Protein AF-A0A288DL09-F1 (afdb_monomer_lite)

Radius of gyration: 12.78 Å; chains: 1; bounding box: 32×26×30 Å

Foldseek 3Di:
DKEKEFLVNQVVCVVVPHHPVLVVCLCVVCVPPFWDWAQQLDPQWTWTKGDSDPFKIWIWIQNNVVRYIYTLDIDTCVDPCRVDPHSVVCNVCVVVSVVVRVVSVVVVRIDMDDD

Structure (mmCIF, N/CA/C/O backbone):
data_AF-A0A288DL09-F1
#
_entry.id   AF-A0A288DL09-F1
#
loop_
_atom_site.group_PDB
_atom_site.id
_atom_site.type_symbol
_atom_site.label_atom_id
_atom_site.label_alt_id
_atom_site.label_comp_id
_atom_site.label_asym_id
_atom_site.label_entity_id
_atom_site.label_seq_id
_atom_site.pdbx_PDB_ins_code
_atom_site.Cartn_x
_atom_site.Cartn_y
_atom_site.Cartn_z
_atom_site.occupancy
_atom_site.B_iso_or_equiv
_atom_site.auth_seq_id
_atom_site.auth_comp_id
_atom_site.auth_asym_id
_atom_site.auth_atom_id
_atom_site.pdbx_PDB_model_num
ATOM 1 N N . MET A 1 1 ? -16.942 -4.766 2.460 1.00 85.81 1 MET A N 1
ATOM 2 C CA . MET A 1 1 ? -15.522 -4.478 2.792 1.00 85.81 1 MET A CA 1
ATOM 3 C C . MET A 1 1 ? -15.288 -2.985 2.612 1.00 85.81 1 MET A C 1
ATOM 5 O O . MET A 1 1 ? -15.899 -2.409 1.722 1.00 85.81 1 MET A O 1
ATOM 9 N N . ARG A 1 2 ? -14.467 -2.339 3.447 1.00 91.69 2 ARG A N 1
ATOM 10 C CA . ARG A 1 2 ? -14.182 -0.892 3.339 1.00 91.69 2 ARG A CA 1
ATOM 11 C C . ARG A 1 2 ? -12.745 -0.667 2.884 1.00 91.69 2 ARG A C 1
ATOM 13 O O . ARG A 1 2 ? -11.850 -1.299 3.437 1.00 91.69 2 ARG A O 1
ATOM 20 N N . LEU A 1 3 ? -12.534 0.241 1.936 1.00 93.12 3 LEU A N 1
ATOM 21 C CA . LEU A 1 3 ? -11.211 0.758 1.593 1.00 93.12 3 LEU A CA 1
ATOM 22 C C . LEU A 1 3 ? -11.003 2.097 2.286 1.00 93.12 3 LEU A C 1
ATOM 24 O O . LEU A 1 3 ? -11.812 3.014 2.135 1.00 93.12 3 LEU A O 1
ATOM 28 N N . ILE A 1 4 ? -9.909 2.208 3.026 1.00 94.25 4 ILE A N 1
ATOM 29 C CA . ILE A 1 4 ? -9.472 3.458 3.635 1.00 94.25 4 ILE A CA 1
ATOM 30 C C . ILE A 1 4 ? -8.162 3.857 2.972 1.00 94.25 4 ILE A C 1
ATOM 32 O O . ILE A 1 4 ? -7.214 3.084 2.994 1.00 94.25 4 ILE A O 1
ATOM 36 N N . ILE A 1 5 ? -8.103 5.051 2.389 1.00 94.44 5 ILE A N 1
ATOM 37 C CA . ILE A 1 5 ? -6.876 5.624 1.830 1.00 94.44 5 ILE A CA 1
ATOM 38 C C . ILE A 1 5 ? -6.401 6.730 2.783 1.00 94.44 5 ILE A C 1
ATOM 40 O O . ILE A 1 5 ? -7.081 7.754 2.917 1.00 94.44 5 ILE A O 1
ATOM 44 N N . PRO A 1 6 ? -5.266 6.527 3.474 1.00 95.69 6 PRO A N 1
ATOM 45 C CA . PRO A 1 6 ? -4.661 7.529 4.349 1.00 95.69 6 PRO A CA 1
ATOM 46 C C . PRO A 1 6 ? -4.087 8.701 3.544 1.00 95.69 6 PRO A C 1
ATOM 48 O O . PRO A 1 6 ? -3.547 8.494 2.453 1.00 95.69 6 PRO A O 1
ATOM 51 N N . GLN A 1 7 ? -4.145 9.925 4.080 1.00 95.44 7 GLN A N 1
ATOM 52 C CA . GLN A 1 7 ? -3.610 11.110 3.395 1.00 95.44 7 GLN A CA 1
ATOM 53 C C . GLN A 1 7 ? -2.117 10.967 3.066 1.00 95.44 7 GLN A C 1
ATOM 55 O O . GLN A 1 7 ? -1.671 11.444 2.023 1.00 95.44 7 GLN A O 1
ATOM 60 N N . SER A 1 8 ? -1.325 10.327 3.927 1.00 94.94 8 SER A N 1
ATOM 61 C CA . SER A 1 8 ? 0.099 10.103 3.665 1.00 94.94 8 SER A CA 1
ATOM 62 C C . SER A 1 8 ? 0.346 9.238 2.427 1.00 94.94 8 SER A C 1
ATOM 64 O O . SER A 1 8 ? 1.298 9.497 1.689 1.00 94.94 8 SER A O 1
ATOM 66 N N . ILE A 1 9 ? -0.524 8.261 2.165 1.00 96.44 9 ILE A N 1
ATOM 67 C CA . ILE A 1 9 ? -0.468 7.445 0.951 1.00 96.44 9 ILE A CA 1
ATOM 68 C C . ILE A 1 9 ? -0.959 8.231 -0.250 1.00 96.44 9 ILE A C 1
ATOM 70 O O . ILE A 1 9 ? -0.326 8.174 -1.295 1.00 96.44 9 ILE A O 1
ATOM 74 N N . GLU A 1 10 ? -2.043 8.991 -0.106 1.00 94.75 10 GLU A N 1
ATOM 75 C CA . GLU A 1 10 ? -2.545 9.842 -1.185 1.00 94.75 10 GLU A CA 1
ATOM 76 C C . GLU A 1 10 ? -1.478 10.840 -1.653 1.00 94.75 10 GLU A C 1
ATOM 78 O O . GLU A 1 10 ? -1.216 10.954 -2.846 1.00 94.75 10 GLU A O 1
ATOM 83 N N . LYS A 1 11 ? -0.800 11.516 -0.719 1.00 94.94 11 LYS A N 1
ATOM 84 C CA . LYS A 1 11 ? 0.319 12.409 -1.044 1.00 94.94 11 LYS A CA 1
ATOM 85 C C . LYS A 1 11 ? 1.423 11.664 -1.786 1.00 94.94 11 LYS A C 1
ATOM 87 O O . LYS A 1 11 ? 1.892 12.147 -2.812 1.00 94.94 11 LYS A O 1
ATOM 92 N N . LYS A 1 12 ? 1.786 10.468 -1.311 1.00 94.88 12 LYS A N 1
ATOM 93 C CA . LYS A 1 12 ? 2.831 9.663 -1.946 1.00 94.88 12 LYS A CA 1
ATOM 94 C C . LYS A 1 12 ? 2.434 9.171 -3.340 1.00 94.88 12 LYS A C 1
ATOM 96 O O . LYS A 1 12 ? 3.282 9.105 -4.221 1.00 94.88 12 LYS A O 1
ATOM 101 N N . ALA A 1 13 ? 1.159 8.855 -3.546 1.00 94.44 13 ALA A N 1
ATOM 102 C CA . ALA A 1 13 ? 0.602 8.499 -4.844 1.00 94.44 13 ALA A CA 1
ATOM 103 C C . ALA A 1 13 ? 0.655 9.694 -5.809 1.00 94.44 13 ALA A C 1
ATOM 105 O O . ALA A 1 13 ? 1.153 9.555 -6.925 1.00 94.44 13 ALA A O 1
ATOM 106 N N . ASN A 1 14 ? 0.255 10.882 -5.348 1.00 95.06 14 ASN A N 1
ATOM 107 C CA . ASN A 1 14 ? 0.299 12.106 -6.148 1.00 95.06 14 ASN A CA 1
ATOM 108 C C . ASN A 1 14 ? 1.736 12.465 -6.572 1.00 95.06 14 ASN A C 1
ATOM 110 O O . ASN A 1 14 ? 1.947 12.848 -7.719 1.00 95.06 14 ASN A O 1
ATOM 114 N N . GLU A 1 15 ? 2.732 12.283 -5.693 1.00 94.50 15 GLU A N 1
ATOM 115 C CA . GLU A 1 15 ? 4.161 12.483 -6.015 1.00 94.50 15 GLU A CA 1
ATOM 116 C C . GLU A 1 15 ? 4.636 11.624 -7.195 1.00 94.50 15 GLU A C 1
ATOM 118 O O . GLU A 1 15 ? 5.517 12.039 -7.944 1.00 94.50 15 GLU A O 1
ATOM 123 N N . ILE A 1 16 ? 4.055 10.435 -7.368 1.00 93.38 16 ILE A N 1
ATOM 124 C CA . ILE A 1 16 ? 4.384 9.513 -8.462 1.00 93.38 16 ILE A CA 1
ATOM 125 C C . ILE A 1 16 ? 3.350 9.554 -9.597 1.00 93.38 16 ILE A C 1
ATOM 127 O O . ILE A 1 16 ? 3.326 8.656 -10.439 1.00 93.38 16 ILE A O 1
ATOM 131 N N . GLY A 1 17 ? 2.500 10.586 -9.636 1.00 93.38 17 GLY A N 1
ATOM 132 C CA . GLY A 1 17 ? 1.534 10.821 -10.710 1.00 93.38 17 GLY A CA 1
ATOM 133 C C . GLY A 1 17 ? 0.314 9.898 -10.686 1.00 93.38 17 GLY A C 1
ATOM 134 O O . GLY A 1 17 ? -0.204 9.562 -11.747 1.00 93.38 17 GLY A O 1
ATOM 135 N N . LEU A 1 18 ? -0.119 9.450 -9.507 1.00 93.25 18 LEU A N 1
ATOM 136 C CA . LEU A 1 18 ? -1.368 8.710 -9.317 1.00 93.25 18 LEU A CA 1
ATOM 137 C C . LEU A 1 18 ? -2.348 9.530 -8.493 1.00 93.25 18 LEU A C 1
ATOM 139 O O . LEU A 1 18 ? -2.039 9.905 -7.363 1.00 93.25 18 LEU A O 1
ATOM 143 N N . SER A 1 19 ? -3.544 9.746 -9.034 1.00 92.00 19 SER A N 1
ATOM 144 C CA . SER A 1 19 ? -4.624 10.367 -8.281 1.00 92.00 19 SER A CA 1
ATOM 145 C C . SER A 1 19 ? -5.244 9.388 -7.279 1.00 92.00 19 SER A C 1
ATOM 147 O O . SER A 1 19 ? -5.068 8.166 -7.341 1.00 92.00 19 SER A O 1
ATOM 149 N N . PHE A 1 20 ? -6.033 9.933 -6.353 1.00 89.12 20 PHE A N 1
ATOM 150 C CA . PHE A 1 20 ? -6.861 9.130 -5.458 1.00 89.12 20 PHE A CA 1
ATOM 151 C C . PHE A 1 20 ? -7.798 8.181 -6.227 1.00 89.12 20 PHE A C 1
ATOM 153 O O . PHE A 1 20 ? -7.946 7.022 -5.831 1.00 89.12 20 PHE A O 1
ATOM 160 N N . ASP A 1 21 ? -8.419 8.657 -7.310 1.00 91.06 21 ASP A N 1
ATOM 161 C CA . ASP A 1 21 ? -9.380 7.864 -8.077 1.00 91.06 21 ASP A CA 1
ATOM 162 C C . ASP A 1 21 ? -8.685 6.736 -8.848 1.00 91.06 21 ASP A C 1
ATOM 164 O O . ASP A 1 21 ? -9.209 5.625 -8.883 1.00 91.06 21 ASP A O 1
ATOM 168 N N . ASP A 1 22 ? -7.469 6.962 -9.358 1.00 91.12 22 ASP A N 1
ATOM 169 C CA . ASP A 1 22 ? -6.658 5.904 -9.979 1.00 91.12 22 ASP A CA 1
ATOM 170 C C . ASP A 1 22 ? -6.365 4.777 -8.987 1.00 91.12 22 ASP A C 1
ATOM 172 O O . ASP A 1 22 ? -6.522 3.595 -9.300 1.00 91.12 22 ASP A O 1
ATOM 176 N N . LEU A 1 23 ? -5.977 5.139 -7.759 1.00 91.56 23 LEU A N 1
ATOM 177 C CA . LEU A 1 23 ? -5.678 4.169 -6.711 1.00 91.56 23 LEU A CA 1
ATOM 178 C C . LEU A 1 23 ? -6.936 3.397 -6.293 1.00 91.56 23 LEU A C 1
ATOM 180 O O . LEU A 1 23 ? -6.889 2.177 -6.126 1.00 91.56 23 LEU A O 1
ATOM 184 N N . TYR A 1 24 ? -8.064 4.095 -6.143 1.00 92.25 24 TYR A N 1
ATOM 185 C CA . TYR A 1 24 ? -9.347 3.477 -5.823 1.00 92.25 24 TYR A CA 1
ATOM 186 C C . TYR A 1 24 ? -9.794 2.495 -6.912 1.00 92.25 24 TYR A C 1
ATOM 188 O O . TYR A 1 24 ? -10.087 1.339 -6.597 1.00 92.25 24 TYR A O 1
ATOM 196 N N . ASN A 1 25 ? -9.809 2.933 -8.173 1.00 91.38 25 ASN A N 1
ATOM 197 C CA . ASN A 1 25 ? -10.223 2.115 -9.311 1.00 91.38 25 ASN A CA 1
ATOM 198 C C . ASN A 1 25 ? -9.305 0.902 -9.470 1.00 91.38 25 ASN A C 1
ATOM 200 O O . ASN A 1 25 ? -9.792 -0.221 -9.575 1.00 91.38 25 ASN A O 1
ATOM 204 N N . PHE A 1 26 ? -7.985 1.089 -9.347 1.00 91.69 26 PHE A N 1
ATOM 205 C CA . PHE A 1 26 ? -7.045 -0.025 -9.368 1.00 91.69 26 PHE A CA 1
ATOM 206 C C . PHE A 1 26 ? -7.378 -1.067 -8.294 1.00 91.69 26 PHE A C 1
ATOM 208 O O . PHE A 1 26 ? -7.519 -2.246 -8.611 1.00 91.69 26 PHE A O 1
ATOM 215 N N . ILE A 1 27 ? -7.542 -0.664 -7.031 1.00 91.81 27 ILE A N 1
ATOM 216 C CA . ILE A 1 27 ? -7.822 -1.622 -5.951 1.00 91.81 27 ILE A CA 1
ATOM 217 C C . ILE A 1 27 ? -9.179 -2.307 -6.157 1.00 91.81 27 ILE A C 1
ATOM 219 O O . ILE A 1 27 ? -9.291 -3.516 -5.941 1.00 91.81 27 ILE A O 1
ATOM 223 N N . LYS A 1 28 ? -10.194 -1.557 -6.599 1.00 90.12 28 LYS A N 1
ATOM 224 C CA . LYS A 1 28 ? -11.537 -2.073 -6.876 1.00 90.12 28 LYS A CA 1
ATOM 225 C C . LYS A 1 28 ? -11.522 -3.151 -7.959 1.00 90.12 28 LYS A C 1
ATOM 227 O O . LYS A 1 28 ? -12.038 -4.244 -7.730 1.00 90.12 28 LYS A O 1
ATOM 232 N N . ASP A 1 29 ? -10.909 -2.854 -9.099 1.00 89.00 29 ASP A N 1
ATOM 233 C CA . ASP A 1 29 ? -10.982 -3.693 -10.299 1.00 89.00 29 ASP A CA 1
ATOM 234 C C . ASP A 1 29 ? -10.081 -4.932 -10.199 1.00 89.00 29 ASP A C 1
ATOM 236 O O . ASP A 1 29 ? -10.298 -5.935 -10.876 1.00 89.00 29 ASP A O 1
ATOM 240 N N . ASN A 1 30 ? -9.077 -4.890 -9.319 1.00 84.50 30 ASN A N 1
ATOM 241 C CA . ASN A 1 30 ? -8.020 -5.895 -9.260 1.00 84.50 30 ASN A CA 1
ATOM 242 C C . ASN A 1 30 ? -8.018 -6.761 -7.999 1.00 84.50 30 ASN A C 1
ATOM 244 O O . ASN A 1 30 ? -7.129 -7.605 -7.842 1.00 84.50 30 ASN A O 1
ATOM 248 N N . ARG A 1 31 ? -9.021 -6.594 -7.129 1.00 74.31 31 ARG A N 1
ATOM 249 C CA . ARG A 1 31 ? -9.151 -7.285 -5.834 1.00 74.31 31 ARG A CA 1
ATOM 250 C C . ARG A 1 31 ? -8.970 -8.809 -5.893 1.00 74.31 31 ARG A C 1
ATOM 252 O O . ARG A 1 31 ? -8.518 -9.400 -4.921 1.00 74.31 31 ARG A O 1
ATOM 259 N N . GLU A 1 32 ? -9.307 -9.431 -7.022 1.00 70.44 32 GLU A N 1
ATOM 260 C CA . GLU A 1 32 ? -9.305 -10.888 -7.212 1.00 70.44 32 GLU A CA 1
ATOM 261 C C . GLU A 1 32 ? -8.136 -11.407 -8.067 1.00 70.44 32 GLU A C 1
ATOM 263 O O . GLU A 1 32 ? -7.941 -12.617 -8.131 1.00 70.44 32 GLU A O 1
ATOM 268 N N . ARG A 1 33 ? -7.371 -10.537 -8.750 1.00 69.75 33 ARG A N 1
ATOM 269 C CA . ARG A 1 33 ? -6.440 -10.981 -9.812 1.00 69.75 33 ARG A CA 1
ATOM 270 C C . ARG A 1 33 ? -5.021 -10.421 -9.743 1.00 69.75 33 ARG A C 1
ATOM 272 O O . ARG A 1 33 ? -4.103 -11.156 -10.083 1.00 69.75 33 ARG A O 1
ATOM 279 N N . ASN A 1 34 ? -4.813 -9.179 -9.293 1.00 75.56 34 ASN A N 1
ATOM 280 C CA . ASN A 1 34 ? -3.472 -8.554 -9.313 1.00 75.56 34 ASN A CA 1
ATOM 281 C C . ASN A 1 34 ? -2.878 -8.277 -7.927 1.00 75.56 34 ASN A C 1
ATOM 283 O O . ASN A 1 34 ? -1.894 -7.542 -7.813 1.00 75.56 34 ASN A O 1
ATOM 287 N N . PHE A 1 35 ? -3.444 -8.877 -6.878 1.00 90.06 35 PHE A N 1
ATOM 288 C CA . PHE A 1 35 ? -2.865 -8.834 -5.540 1.00 90.06 35 PHE A CA 1
ATOM 289 C C . PHE A 1 35 ? -2.249 -10.175 -5.165 1.00 90.06 35 PHE A C 1
ATOM 291 O O . PHE A 1 35 ? -2.943 -11.173 -4.986 1.00 90.06 35 PHE A O 1
ATOM 298 N N . GLU A 1 36 ? -0.932 -10.180 -4.991 1.00 92.25 36 GLU A N 1
ATOM 299 C CA . GLU A 1 36 ? -0.213 -11.331 -4.461 1.00 92.25 36 GLU A CA 1
ATOM 300 C C . GLU A 1 36 ? -0.206 -11.248 -2.934 1.00 92.25 36 GLU A C 1
ATOM 302 O O . GLU A 1 36 ? 0.303 -10.285 -2.352 1.00 92.25 36 GLU A O 1
ATOM 307 N N . LYS A 1 37 ? -0.781 -12.259 -2.278 1.00 94.25 37 LYS A N 1
ATOM 308 C CA . LYS A 1 37 ? -0.723 -12.413 -0.821 1.00 94.25 37 LYS A CA 1
ATOM 309 C C . LYS A 1 37 ? 0.703 -12.772 -0.407 1.00 94.25 37 LYS A C 1
ATOM 311 O O . LYS A 1 37 ? 1.255 -13.743 -0.908 1.00 94.25 37 LYS A O 1
ATOM 316 N N . LEU A 1 38 ? 1.267 -12.030 0.544 1.00 94.25 38 LEU A N 1
ATOM 317 C CA . LEU A 1 38 ? 2.657 -12.210 0.971 1.00 94.25 38 LEU A CA 1
ATOM 318 C C . LEU A 1 38 ? 2.775 -12.883 2.335 1.00 94.25 38 LEU A C 1
ATOM 320 O O . LEU A 1 38 ? 3.327 -13.972 2.454 1.00 94.25 38 LEU A O 1
ATOM 324 N N . CYS A 1 39 ? 2.277 -12.239 3.387 1.00 96.00 39 CYS A N 1
ATOM 325 C CA . CYS A 1 39 ? 2.408 -12.736 4.755 1.00 96.00 39 CYS A CA 1
ATOM 326 C C . CYS A 1 39 ? 1.329 -12.141 5.665 1.00 96.00 39 CYS A C 1
ATOM 328 O O . CYS A 1 39 ? 0.555 -11.281 5.245 1.00 96.00 39 CYS A O 1
ATOM 330 N N . ALA A 1 40 ? 1.277 -12.602 6.914 1.00 96.62 40 ALA A N 1
ATOM 331 C CA . ALA A 1 40 ? 0.577 -11.907 7.987 1.00 96.62 40 ALA A CA 1
ATOM 332 C C . ALA A 1 40 ? 1.604 -11.057 8.757 1.00 96.62 40 ALA A C 1
ATOM 334 O O . ALA A 1 40 ? 2.389 -11.626 9.517 1.00 96.62 40 ALA A O 1
ATOM 335 N N . PRO A 1 41 ? 1.696 -9.737 8.501 1.00 93.75 41 PRO A N 1
ATOM 336 C CA . PRO A 1 41 ? 2.756 -8.907 9.074 1.00 93.75 41 PRO A CA 1
ATOM 337 C C . PRO A 1 41 ? 2.462 -8.441 10.504 1.00 93.75 41 PRO A C 1
ATOM 339 O O . PRO A 1 41 ? 3.383 -8.104 11.235 1.00 93.75 41 PRO A O 1
ATOM 342 N N . LEU A 1 42 ? 1.183 -8.399 10.877 1.00 94.44 42 LEU A N 1
ATOM 343 C CA . LEU A 1 42 ? 0.653 -7.929 12.153 1.00 94.44 42 LEU A CA 1
ATOM 344 C C . LEU A 1 42 ? -0.536 -8.825 12.543 1.00 94.44 42 LEU A C 1
ATOM 346 O O . LEU A 1 42 ? -1.102 -9.496 11.667 1.00 94.44 42 LEU A O 1
ATOM 350 N N . PRO A 1 43 ? -0.965 -8.832 13.818 1.00 94.12 43 PRO A N 1
ATOM 351 C CA . PRO A 1 43 ? -2.156 -9.563 14.239 1.00 94.12 43 PRO A CA 1
ATOM 352 C C . PRO A 1 43 ? -3.376 -9.230 13.372 1.00 94.12 43 PRO A C 1
ATOM 354 O O . PRO A 1 43 ? -3.612 -8.073 13.018 1.00 94.12 43 PRO A O 1
ATOM 357 N N . ASN A 1 44 ? -4.152 -10.256 13.013 1.00 94.56 44 ASN A N 1
ATOM 358 C CA . ASN A 1 44 ? -5.367 -10.148 12.193 1.00 94.56 44 ASN A CA 1
ATOM 359 C C . ASN A 1 44 ? -5.178 -9.463 10.827 1.00 94.56 44 ASN A C 1
ATOM 361 O O . ASN A 1 44 ? -6.166 -9.079 10.197 1.00 94.56 44 ASN A O 1
ATOM 365 N N . THR A 1 45 ? -3.941 -9.320 10.350 1.00 96.12 45 THR A N 1
ATOM 366 C CA . THR A 1 45 ? -3.624 -8.574 9.132 1.00 96.12 45 THR A CA 1
ATOM 367 C C . THR A 1 45 ? -3.029 -9.493 8.079 1.00 96.12 45 THR A C 1
ATOM 369 O O . THR A 1 45 ? -2.197 -10.341 8.386 1.00 96.12 45 THR A O 1
ATOM 372 N N . ILE A 1 46 ? -3.420 -9.303 6.821 1.00 96.62 46 ILE A N 1
ATOM 373 C CA . ILE A 1 46 ? -2.787 -9.941 5.664 1.00 96.62 46 ILE A CA 1
ATOM 374 C C . ILE A 1 46 ? -2.186 -8.850 4.780 1.00 96.62 46 ILE A C 1
ATOM 376 O O . ILE A 1 46 ? -2.878 -7.904 4.407 1.00 96.62 46 ILE A O 1
ATOM 380 N N . ALA A 1 47 ? -0.906 -8.992 4.441 1.00 97.06 47 ALA A N 1
ATOM 381 C CA . ALA A 1 47 ? -0.229 -8.135 3.481 1.00 97.06 47 ALA A CA 1
ATOM 382 C C . ALA A 1 47 ? -0.401 -8.664 2.058 1.00 97.06 47 ALA A C 1
ATOM 384 O O . ALA A 1 47 ? -0.148 -9.842 1.783 1.00 97.06 47 ALA A O 1
ATOM 385 N N . TYR A 1 48 ? -0.741 -7.758 1.152 1.00 95.88 48 TYR A N 1
ATOM 386 C CA . TYR A 1 48 ? -0.770 -7.990 -0.284 1.00 95.88 48 TYR A CA 1
ATOM 387 C C . TYR A 1 48 ? 0.164 -7.006 -0.977 1.00 95.88 48 TYR A C 1
ATOM 389 O O . TYR A 1 48 ? 0.211 -5.838 -0.591 1.00 95.88 48 TYR A O 1
ATOM 397 N N . LYS A 1 49 ? 0.864 -7.441 -2.026 1.00 93.94 49 LYS A N 1
ATOM 398 C CA . LYS A 1 49 ? 1.499 -6.521 -2.982 1.00 93.94 49 LYS A CA 1
ATOM 399 C C . LYS A 1 49 ? 0.696 -6.472 -4.273 1.00 93.94 49 LYS A C 1
ATOM 401 O O . LYS A 1 49 ? 0.162 -7.488 -4.711 1.00 93.94 49 LYS A O 1
ATOM 406 N N . GLY A 1 50 ? 0.635 -5.292 -4.875 1.00 92.50 50 GLY A N 1
ATOM 407 C CA . GLY A 1 50 ? 0.006 -5.066 -6.171 1.00 92.50 50 GLY A CA 1
ATOM 408 C C . GLY A 1 50 ? 0.917 -4.282 -7.106 1.00 92.50 50 GLY A C 1
ATOM 409 O O . GLY A 1 50 ? 1.705 -3.439 -6.668 1.00 92.50 50 GLY A O 1
ATOM 410 N N . TYR A 1 51 ? 0.783 -4.559 -8.399 1.00 91.75 51 TYR A N 1
ATOM 411 C CA . TYR A 1 51 ? 1.452 -3.835 -9.476 1.00 91.75 51 TYR A CA 1
ATOM 412 C C . TYR A 1 51 ? 0.406 -2.963 -10.165 1.00 91.75 51 TYR A C 1
ATOM 414 O O . TYR A 1 51 ? -0.460 -3.491 -10.856 1.00 91.75 51 TYR A O 1
ATOM 422 N N . ILE A 1 52 ? 0.462 -1.648 -9.935 1.00 91.06 52 ILE A N 1
ATOM 423 C CA . ILE A 1 52 ? -0.482 -0.693 -10.543 1.00 91.06 52 ILE A CA 1
ATOM 424 C C . ILE A 1 52 ? -0.226 -0.625 -12.044 1.00 91.06 52 ILE A C 1
ATOM 426 O O . ILE A 1 52 ? -1.139 -0.718 -12.856 1.00 91.06 52 ILE A O 1
ATOM 430 N N . ASP A 1 53 ? 1.049 -0.502 -12.401 1.00 89.81 53 ASP A N 1
ATOM 431 C CA . ASP A 1 53 ? 1.548 -0.582 -13.764 1.00 89.81 53 ASP A CA 1
ATOM 432 C C . ASP A 1 53 ? 2.981 -1.158 -13.742 1.00 89.81 53 ASP A C 1
ATOM 434 O O . ASP A 1 53 ? 3.480 -1.617 -12.709 1.00 89.81 53 ASP A O 1
ATOM 438 N N . LYS A 1 54 ? 3.679 -1.144 -14.886 1.00 86.62 54 LYS A N 1
ATOM 439 C CA . LYS A 1 54 ? 5.069 -1.638 -14.981 1.00 86.62 54 LYS A CA 1
ATOM 440 C C . LYS A 1 54 ? 6.059 -0.853 -14.106 1.00 86.62 54 LYS A C 1
ATOM 442 O O . LYS A 1 54 ? 7.138 -1.358 -13.798 1.00 86.62 54 LYS A O 1
ATOM 447 N N . ALA A 1 55 ? 5.726 0.381 -13.750 1.00 90.88 55 ALA A N 1
ATOM 448 C CA . ALA 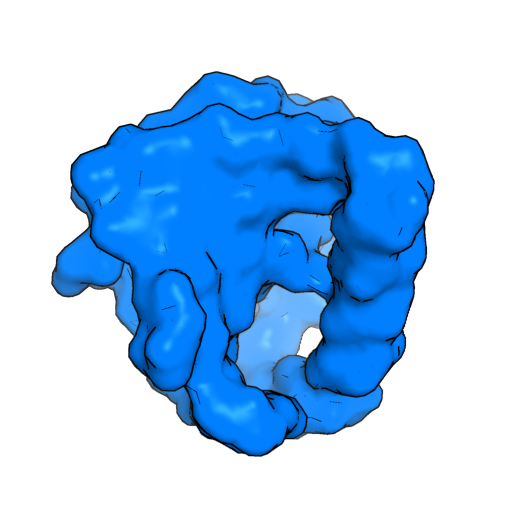A 1 55 ? 6.560 1.312 -13.014 1.00 90.88 55 ALA A CA 1
ATOM 449 C C . ALA A 1 55 ? 6.121 1.520 -11.560 1.00 90.88 55 ALA A C 1
ATOM 451 O O . ALA A 1 55 ? 6.951 1.974 -10.789 1.00 90.88 55 ALA A O 1
ATOM 452 N N . LYS A 1 56 ? 4.886 1.213 -11.160 1.00 93.81 56 LYS A N 1
ATOM 453 C CA . LYS A 1 56 ? 4.346 1.568 -9.839 1.00 93.81 56 LYS A CA 1
ATOM 454 C C . LYS A 1 56 ? 3.814 0.356 -9.098 1.00 93.81 56 LYS A C 1
ATOM 456 O O . LYS A 1 56 ? 3.119 -0.492 -9.659 1.00 93.81 56 LYS A O 1
ATOM 461 N N . ARG A 1 57 ? 4.132 0.284 -7.811 1.00 94.00 57 ARG A N 1
ATOM 462 C CA . ARG A 1 57 ? 3.777 -0.837 -6.940 1.00 94.00 57 ARG A CA 1
ATOM 463 C C . ARG A 1 57 ? 3.250 -0.331 -5.614 1.00 94.00 57 ARG A C 1
ATOM 465 O O . ARG A 1 57 ? 3.585 0.770 -5.179 1.00 94.00 57 ARG A O 1
ATOM 472 N N . LEU A 1 58 ? 2.443 -1.157 -4.967 1.00 95.25 58 LEU A N 1
ATOM 473 C CA . LEU A 1 58 ? 1.833 -0.819 -3.691 1.00 95.25 58 LEU A CA 1
ATOM 474 C C . LEU A 1 58 ? 1.764 -2.032 -2.762 1.00 95.25 58 LEU A C 1
ATOM 476 O O . LEU A 1 58 ? 1.763 -3.177 -3.219 1.00 95.25 58 LEU A O 1
ATOM 480 N N . VAL A 1 59 ? 1.681 -1.765 -1.461 1.00 96.62 59 VAL A N 1
ATOM 481 C CA . VAL A 1 59 ? 1.395 -2.764 -0.426 1.00 96.62 59 VAL A CA 1
ATOM 482 C C . VAL A 1 59 ? 0.084 -2.399 0.259 1.00 96.62 59 VAL A C 1
ATOM 484 O O . VAL A 1 59 ? -0.103 -1.252 0.670 1.00 96.62 59 VAL A O 1
ATOM 487 N N . LEU A 1 60 ? -0.812 -3.376 0.388 1.00 96.12 60 LEU A N 1
ATOM 488 C CA . LEU A 1 60 ? -2.077 -3.273 1.117 1.00 96.12 60 LEU A CA 1
ATOM 489 C C . LEU A 1 60 ? -2.036 -4.134 2.363 1.00 96.12 60 LEU A C 1
ATOM 491 O O . LEU A 1 60 ? -1.590 -5.281 2.304 1.00 96.12 60 LEU A O 1
ATOM 495 N N . PHE A 1 61 ? -2.602 -3.623 3.448 1.00 96.62 61 PHE A N 1
ATOM 496 C CA . PHE A 1 61 ? -2.956 -4.412 4.617 1.00 96.62 61 PHE A CA 1
ATOM 497 C C . PHE A 1 61 ? -4.467 -4.621 4.648 1.00 96.62 61 PHE A C 1
ATOM 499 O O . PHE A 1 61 ? -5.250 -3.673 4.564 1.00 96.62 61 PHE A O 1
ATOM 506 N N . PHE A 1 62 ? -4.871 -5.883 4.766 1.00 95.38 62 PHE A N 1
ATOM 507 C CA . PHE A 1 62 ? -6.249 -6.283 5.004 1.00 95.38 62 PHE A CA 1
ATOM 508 C C . PHE A 1 62 ? -6.415 -6.726 6.455 1.00 95.38 62 PHE A C 1
ATOM 510 O O . PHE A 1 62 ? -5.862 -7.749 6.859 1.00 95.38 62 PHE A O 1
ATOM 517 N N . VAL A 1 63 ? -7.188 -5.965 7.224 1.00 94.69 63 VAL A N 1
ATOM 518 C CA . VAL A 1 63 ? -7.548 -6.265 8.610 1.00 94.69 63 VAL A CA 1
ATOM 519 C C . VAL A 1 63 ? -8.782 -7.160 8.601 1.00 94.69 63 VAL A C 1
ATOM 521 O O . VAL A 1 63 ? -9.917 -6.711 8.418 1.00 94.69 63 VAL A O 1
ATOM 524 N N . THR A 1 64 ? -8.526 -8.454 8.760 1.00 92.88 64 THR A N 1
ATOM 525 C CA . THR A 1 64 ? -9.477 -9.550 8.531 1.00 92.88 64 THR A CA 1
ATOM 526 C C . THR A 1 64 ? -10.712 -9.477 9.426 1.00 92.88 64 THR A C 1
ATOM 528 O O . THR A 1 64 ? -11.829 -9.583 8.930 1.00 92.88 64 THR A O 1
ATOM 531 N N . ASN A 1 65 ? -10.537 -9.215 10.723 1.00 92.69 65 ASN A N 1
ATOM 532 C CA . ASN A 1 65 ? -11.633 -9.135 11.694 1.00 92.69 65 ASN A CA 1
ATOM 533 C C . ASN A 1 65 ? -12.535 -7.899 11.516 1.00 92.69 65 ASN A C 1
ATOM 535 O O . ASN A 1 65 ? -13.665 -7.900 11.992 1.00 92.69 65 ASN A O 1
ATOM 539 N N . GLN A 1 66 ? -12.061 -6.850 10.838 1.00 91.31 66 GLN A N 1
ATOM 540 C CA . GLN A 1 66 ? -12.824 -5.613 10.616 1.00 91.31 66 GLN A CA 1
ATOM 541 C C . GLN A 1 66 ? -13.333 -5.461 9.176 1.00 91.31 66 GLN A C 1
ATOM 543 O O . GLN A 1 66 ? -14.099 -4.534 8.886 1.00 91.31 66 GLN A O 1
ATOM 548 N N . GLY A 1 67 ? -12.883 -6.322 8.258 1.00 91.69 67 GLY A N 1
ATOM 549 C CA . GLY A 1 67 ? -13.189 -6.210 6.833 1.00 91.69 67 GLY A CA 1
ATOM 550 C C . GLY A 1 67 ? -12.710 -4.884 6.227 1.00 91.69 67 GLY A C 1
ATOM 551 O O . GLY A 1 67 ? -13.421 -4.289 5.407 1.00 91.69 67 GLY A O 1
ATOM 552 N N . VAL A 1 68 ? -11.544 -4.398 6.670 1.00 92.88 68 VAL A N 1
ATOM 553 C CA . VAL A 1 68 ? -10.947 -3.122 6.249 1.00 92.88 68 VAL A CA 1
ATOM 554 C C . VAL A 1 68 ? -9.676 -3.381 5.452 1.00 92.88 68 VAL A C 1
ATOM 556 O O . VAL A 1 68 ? -8.805 -4.127 5.885 1.00 92.88 68 VAL A O 1
ATOM 559 N N . LEU A 1 69 ? -9.562 -2.727 4.304 1.00 94.44 69 LEU A N 1
ATOM 560 C CA . LEU A 1 69 ? -8.391 -2.730 3.440 1.00 94.44 69 LEU A CA 1
ATOM 561 C C . LEU A 1 69 ? -7.802 -1.317 3.417 1.00 94.44 69 LEU A C 1
ATOM 563 O O . LEU A 1 69 ? -8.546 -0.352 3.244 1.00 94.44 69 LEU A O 1
ATOM 567 N N . TYR A 1 70 ? -6.490 -1.173 3.570 1.00 95.19 70 TYR A N 1
ATOM 568 C CA . TYR A 1 70 ? -5.818 0.112 3.372 1.00 95.19 70 TYR A CA 1
ATOM 569 C C . TYR A 1 70 ? -4.429 -0.075 2.759 1.00 95.19 70 TYR A C 1
ATOM 571 O O . TYR A 1 70 ? -3.719 -1.020 3.114 1.00 95.19 70 TYR A O 1
ATOM 579 N N . PRO A 1 71 ? -4.014 0.808 1.837 1.00 95.94 71 PRO A N 1
A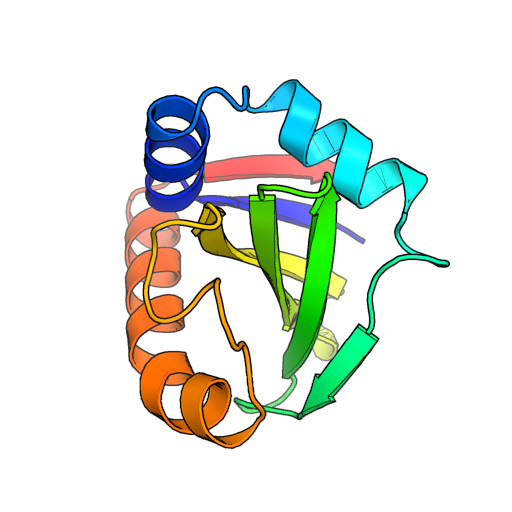TOM 580 C CA . PRO A 1 71 ? -2.633 0.860 1.411 1.00 95.94 71 PRO A CA 1
ATOM 581 C C . PRO A 1 71 ? -1.756 1.379 2.547 1.00 95.94 71 PRO A C 1
ATOM 583 O O . PRO A 1 71 ? -2.135 2.283 3.289 1.00 95.94 71 PRO A O 1
ATOM 586 N N . VAL A 1 72 ? -0.577 0.785 2.669 1.00 96.88 72 VAL A N 1
ATOM 587 C CA . VAL A 1 72 ? 0.444 1.150 3.663 1.00 96.88 72 VAL A CA 1
ATOM 588 C C . VAL A 1 72 ? 1.719 1.666 3.022 1.00 96.88 72 VAL A C 1
ATOM 590 O O . VAL A 1 72 ? 2.512 2.348 3.666 1.00 96.88 72 VAL A O 1
ATOM 593 N N . TYR A 1 73 ? 1.906 1.368 1.741 1.00 97.06 73 TYR A N 1
ATOM 594 C CA . TYR A 1 73 ? 3.064 1.789 0.982 1.00 97.06 73 TYR A CA 1
ATOM 595 C C . TYR A 1 73 ? 2.712 1.892 -0.501 1.00 97.06 73 TYR A C 1
ATOM 597 O O . TYR A 1 73 ? 1.962 1.068 -1.030 1.00 97.06 73 TYR A O 1
ATOM 605 N N . ILE A 1 74 ? 3.284 2.890 -1.170 1.00 96.00 74 ILE A N 1
ATOM 606 C CA . ILE A 1 74 ? 3.249 3.048 -2.620 1.00 96.00 74 ILE A CA 1
ATOM 607 C C . ILE A 1 74 ? 4.587 3.625 -3.082 1.00 96.00 74 ILE A C 1
ATOM 609 O O . ILE A 1 74 ? 5.150 4.504 -2.426 1.00 96.00 74 ILE A O 1
ATOM 613 N N . GLY A 1 75 ? 5.104 3.118 -4.196 1.00 95.62 75 GLY A N 1
ATOM 614 C CA . GLY A 1 75 ? 6.377 3.560 -4.751 1.00 95.62 75 GLY A CA 1
ATOM 615 C C . GLY A 1 75 ? 6.497 3.241 -6.233 1.00 95.62 75 GLY A C 1
ATOM 616 O O . GLY A 1 75 ? 5.733 2.444 -6.784 1.00 95.62 75 GLY A O 1
ATOM 617 N N . ASP A 1 76 ? 7.460 3.884 -6.883 1.00 94.44 76 ASP A N 1
ATOM 618 C CA . ASP A 1 76 ? 7.764 3.676 -8.293 1.00 94.44 76 ASP A CA 1
ATOM 619 C C . ASP A 1 76 ? 8.989 2.763 -8.491 1.00 94.44 76 ASP A C 1
ATOM 621 O O . ASP A 1 76 ? 9.631 2.306 -7.549 1.00 94.44 76 ASP A O 1
ATOM 625 N N . LYS A 1 77 ? 9.362 2.503 -9.742 1.00 86.19 77 LYS A N 1
ATOM 626 C CA . LYS A 1 77 ? 10.505 1.657 -10.101 1.00 86.19 77 LYS A CA 1
ATOM 627 C C . LYS A 1 77 ? 11.853 2.235 -9.672 1.00 86.19 77 LYS A C 1
ATOM 629 O O . LYS A 1 77 ? 12.854 1.536 -9.814 1.00 86.19 77 LYS A O 1
ATOM 634 N N . HIS A 1 78 ? 11.921 3.489 -9.231 1.00 89.25 78 HIS A N 1
ATOM 635 C CA . HIS A 1 78 ? 13.145 4.127 -8.758 1.00 89.25 78 HIS A CA 1
ATOM 636 C C . HIS A 1 78 ? 13.333 3.923 -7.248 1.00 89.25 78 HIS A C 1
ATOM 638 O O . HIS A 1 78 ? 14.480 3.847 -6.796 1.00 89.25 78 HIS A O 1
ATOM 644 N N . ASP A 1 79 ? 12.247 3.709 -6.501 1.00 92.50 79 ASP A N 1
ATOM 645 C CA . ASP A 1 79 ? 12.261 3.407 -5.071 1.00 92.50 79 ASP A CA 1
ATOM 646 C C . ASP A 1 79 ? 12.881 2.026 -4.755 1.00 92.50 79 ASP A C 1
ATOM 648 O O . ASP A 1 79 ? 12.604 1.008 -5.398 1.00 92.50 79 ASP A O 1
ATOM 652 N N . LYS A 1 80 ? 13.760 1.988 -3.742 1.00 91.44 80 LYS A N 1
ATOM 653 C CA . LYS A 1 80 ? 14.493 0.781 -3.321 1.00 91.44 80 LYS A CA 1
ATOM 654 C C . LYS A 1 80 ? 13.567 -0.344 -2.848 1.00 91.44 80 LYS A C 1
ATOM 656 O O . LYS A 1 80 ? 13.836 -1.502 -3.159 1.00 91.44 80 LYS A O 1
ATOM 661 N N . ILE A 1 81 ? 12.504 -0.012 -2.118 1.00 93.31 81 ILE A N 1
ATOM 662 C CA . ILE A 1 81 ? 11.526 -0.970 -1.593 1.00 93.31 81 ILE A CA 1
ATOM 663 C C . ILE A 1 81 ? 10.621 -1.444 -2.724 1.00 93.31 81 ILE A C 1
ATOM 665 O O . ILE A 1 81 ? 10.466 -2.649 -2.922 1.00 93.31 81 ILE A O 1
ATOM 669 N N . ALA A 1 82 ? 10.073 -0.522 -3.520 1.00 91.31 82 ALA A N 1
ATOM 670 C CA . ALA A 1 82 ? 9.184 -0.888 -4.617 1.00 91.31 82 ALA A CA 1
ATOM 671 C C . ALA A 1 82 ? 9.876 -1.796 -5.641 1.00 91.31 82 ALA A C 1
ATOM 673 O O . ALA A 1 82 ? 9.250 -2.736 -6.122 1.00 91.31 82 ALA A O 1
ATOM 674 N N . LYS A 1 83 ? 11.172 -1.610 -5.933 1.00 90.38 83 LYS A N 1
ATOM 675 C CA . LYS A 1 83 ? 11.940 -2.508 -6.821 1.00 90.38 83 LYS A CA 1
ATOM 676 C C . LYS A 1 83 ? 11.871 -3.980 -6.414 1.00 90.38 83 LYS A C 1
ATOM 678 O O . LYS A 1 83 ? 11.800 -4.833 -7.302 1.00 90.38 83 LYS A O 1
ATOM 683 N N . ASN A 1 84 ? 11.843 -4.281 -5.117 1.00 90.56 84 ASN A N 1
ATOM 684 C CA . ASN A 1 84 ? 11.835 -5.650 -4.614 1.00 90.56 84 ASN A CA 1
ATOM 685 C C . ASN A 1 84 ? 11.062 -5.767 -3.29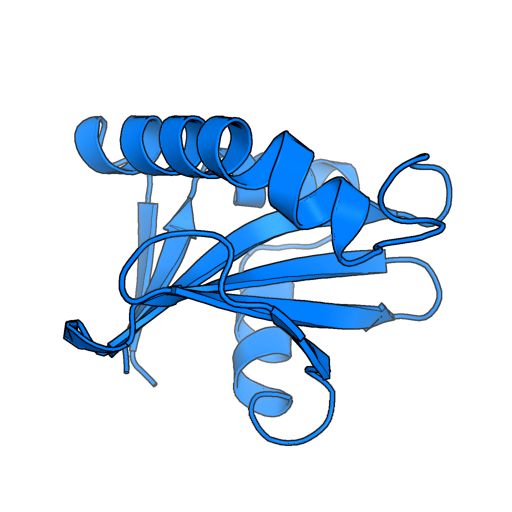1 1.00 90.56 84 ASN A C 1
ATOM 687 O O . ASN A 1 84 ? 11.655 -5.801 -2.218 1.00 90.56 84 ASN A O 1
ATOM 691 N N . ILE A 1 85 ? 9.730 -5.840 -3.362 1.00 94.06 85 ILE A N 1
ATOM 692 C CA . ILE A 1 85 ? 8.883 -6.016 -2.175 1.00 94.06 85 ILE A CA 1
ATOM 693 C C . ILE A 1 85 ? 8.919 -7.492 -1.757 1.00 94.06 85 ILE A C 1
ATOM 695 O O . ILE A 1 85 ? 8.271 -8.337 -2.381 1.00 94.06 85 ILE A O 1
ATOM 699 N N . THR A 1 86 ? 9.669 -7.796 -0.697 1.00 95.38 86 THR A N 1
ATOM 700 C CA . THR A 1 86 ? 9.803 -9.144 -0.125 1.00 95.38 86 THR A CA 1
ATOM 701 C C . THR A 1 86 ? 9.056 -9.278 1.203 1.00 95.38 86 THR A C 1
ATOM 703 O O . THR A 1 86 ? 8.731 -8.287 1.859 1.00 95.38 86 THR A O 1
ATOM 706 N N . VAL A 1 87 ? 8.815 -10.520 1.637 1.00 96.50 87 VAL A N 1
ATOM 707 C CA . VAL A 1 87 ? 8.226 -10.814 2.959 1.00 96.50 87 VAL A CA 1
ATOM 708 C C . VAL A 1 87 ? 9.069 -10.230 4.096 1.00 96.50 87 VAL A C 1
ATOM 710 O O . VAL A 1 87 ? 8.512 -9.732 5.072 1.00 96.50 87 VAL A O 1
ATOM 713 N N . GLU A 1 88 ? 10.396 -10.266 3.971 1.00 96.56 88 GLU A N 1
ATOM 714 C CA . GLU A 1 88 ? 11.324 -9.727 4.968 1.00 96.56 88 GLU A CA 1
ATOM 715 C C . GLU A 1 88 ? 11.188 -8.207 5.112 1.00 96.56 88 GLU A C 1
ATOM 717 O O . GLU A 1 88 ? 11.027 -7.714 6.228 1.00 96.56 88 GLU A O 1
ATOM 722 N N . ILE A 1 89 ? 11.156 -7.472 3.992 1.00 96.81 89 ILE A N 1
ATOM 723 C CA . ILE A 1 89 ? 10.958 -6.016 4.007 1.00 96.81 89 ILE A CA 1
ATOM 724 C C . ILE A 1 89 ? 9.615 -5.670 4.639 1.00 96.81 89 ILE A C 1
ATOM 726 O O . ILE A 1 89 ? 9.552 -4.797 5.498 1.00 96.81 89 ILE A O 1
ATOM 730 N N . ILE A 1 90 ? 8.547 -6.381 4.267 1.00 96.88 90 ILE A N 1
ATOM 731 C CA . ILE A 1 90 ? 7.232 -6.126 4.856 1.00 96.88 90 ILE A CA 1
ATOM 73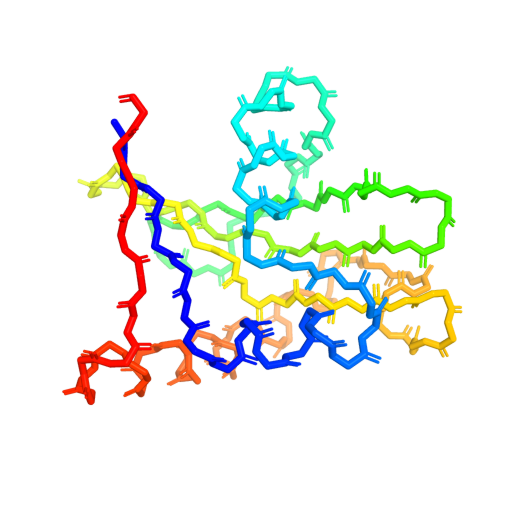2 C C . ILE A 1 90 ? 7.258 -6.355 6.362 1.00 96.88 90 ILE A C 1
ATOM 734 O O . ILE A 1 90 ? 6.768 -5.506 7.092 1.00 96.88 90 ILE A O 1
ATOM 738 N N . ARG A 1 91 ? 7.831 -7.460 6.847 1.00 96.00 91 ARG A N 1
ATOM 739 C CA . ARG A 1 91 ? 7.904 -7.729 8.293 1.00 96.00 91 ARG A CA 1
ATOM 740 C C . ARG A 1 91 ? 8.696 -6.658 9.039 1.00 96.00 91 ARG A C 1
ATOM 742 O O . ARG A 1 91 ? 8.294 -6.275 10.130 1.00 96.00 91 ARG A O 1
ATOM 749 N N . LYS A 1 92 ? 9.783 -6.164 8.444 1.00 97.12 92 LYS A N 1
ATOM 750 C CA . LYS A 1 92 ? 10.614 -5.106 9.024 1.00 97.12 92 LYS A CA 1
ATOM 751 C C . LYS A 1 92 ? 9.888 -3.758 9.094 1.00 97.12 92 LYS A C 1
ATOM 753 O O . LYS A 1 92 ? 9.993 -3.061 10.096 1.00 97.12 92 LYS A O 1
ATOM 758 N N . GLU A 1 93 ? 9.158 -3.395 8.043 1.00 97.19 93 GLU A N 1
ATOM 759 C CA . GLU A 1 93 ? 8.548 -2.066 7.904 1.00 97.19 93 GLU A CA 1
ATOM 760 C C . GLU A 1 93 ? 7.088 -2.002 8.387 1.00 97.19 93 GLU A C 1
ATOM 762 O O . GLU A 1 93 ? 6.536 -0.913 8.548 1.00 97.19 93 GLU A O 1
ATOM 767 N N . ALA A 1 94 ? 6.448 -3.149 8.637 1.00 96.06 94 ALA A N 1
ATOM 768 C CA . ALA A 1 94 ? 5.015 -3.246 8.911 1.00 96.06 94 ALA A CA 1
ATOM 769 C C . ALA A 1 94 ? 4.538 -2.341 10.045 1.00 96.06 94 ALA A C 1
ATOM 771 O O . ALA A 1 94 ? 3.569 -1.605 9.861 1.00 96.06 94 ALA A O 1
ATOM 772 N N . GLU A 1 95 ? 5.210 -2.368 11.197 1.00 96.06 95 GLU A N 1
ATOM 773 C CA . GLU A 1 95 ? 4.838 -1.515 12.328 1.00 96.06 95 GLU A CA 1
ATOM 774 C C . GLU A 1 95 ? 5.001 -0.032 12.003 1.00 96.06 95 GLU A C 1
ATOM 776 O O . GLU A 1 95 ? 4.159 0.782 12.379 1.00 96.06 95 GLU A O 1
ATOM 781 N N . HIS A 1 96 ? 6.076 0.330 11.301 1.00 96.69 96 HIS A N 1
ATOM 782 C CA . HIS A 1 96 ? 6.345 1.716 10.941 1.00 96.69 96 HIS A CA 1
ATOM 783 C C . HIS A 1 96 ? 5.271 2.254 9.990 1.00 96.69 96 HIS A C 1
ATOM 785 O O . HIS A 1 96 ? 4.694 3.317 10.239 1.00 96.69 96 HIS A O 1
ATOM 791 N N . TRP A 1 97 ? 4.956 1.506 8.931 1.00 96.06 97 TRP A N 1
ATOM 792 C CA . TRP A 1 97 ? 3.906 1.899 7.998 1.00 96.06 97 TRP A CA 1
ATOM 793 C C . TRP A 1 97 ? 2.534 1.927 8.667 1.00 96.06 97 TRP A C 1
ATOM 795 O O . TRP A 1 97 ? 1.780 2.878 8.462 1.00 96.06 97 TRP A O 1
ATOM 805 N N . HIS A 1 98 ? 2.226 0.938 9.509 1.00 94.69 98 HIS A N 1
ATOM 806 C CA . HIS A 1 98 ? 0.965 0.893 10.238 1.00 94.69 98 HIS A CA 1
ATOM 807 C C . HIS A 1 98 ? 0.795 2.106 11.156 1.00 94.69 98 HIS A C 1
ATOM 809 O O . HIS A 1 98 ? -0.205 2.805 11.031 1.00 94.69 98 HIS A O 1
ATOM 815 N N . LYS A 1 99 ? 1.801 2.450 11.972 1.00 95.31 99 LYS A N 1
ATOM 816 C CA . LYS A 1 99 ? 1.764 3.638 12.848 1.00 95.31 99 LYS A CA 1
ATOM 817 C C . LYS A 1 99 ? 1.541 4.938 12.074 1.00 95.31 99 LYS A C 1
ATOM 819 O O . LYS A 1 99 ? 0.853 5.845 12.549 1.00 95.31 99 LYS A O 1
ATOM 824 N N . LYS A 1 100 ? 2.101 5.050 10.864 1.00 94.62 100 LYS A N 1
ATOM 825 C CA . LYS A 1 100 ? 1.886 6.217 9.995 1.00 94.62 100 LYS A CA 1
ATOM 826 C C . LYS A 1 100 ? 0.429 6.312 9.538 1.00 94.62 100 LYS A C 1
ATOM 828 O O . LYS A 1 100 ? -0.163 7.387 9.596 1.00 94.62 100 LYS A O 1
ATOM 833 N N . VAL A 1 101 ? -0.157 5.183 9.147 1.00 93.44 101 VAL A N 1
ATOM 834 C CA . VAL A 1 101 ? -1.579 5.091 8.793 1.00 93.44 101 VAL A CA 1
ATOM 835 C C . VAL A 1 101 ? -2.478 5.363 10.000 1.00 93.44 101 VAL A C 1
ATOM 837 O O . VAL A 1 101 ? -3.423 6.141 9.892 1.00 93.44 101 VAL A O 1
ATOM 840 N N . GLU A 1 102 ? -2.164 4.799 11.166 1.00 93.19 102 GLU A N 1
ATOM 841 C CA . GLU A 1 102 ? -2.884 5.080 12.408 1.00 93.19 102 GLU A CA 1
ATOM 842 C C . GLU A 1 102 ? -2.842 6.569 12.752 1.00 93.19 102 GLU A C 1
ATOM 844 O O . GLU A 1 102 ? -3.850 7.129 13.174 1.00 93.19 102 GLU A O 1
ATOM 849 N N . THR A 1 103 ? -1.714 7.247 12.536 1.00 96.19 103 THR A N 1
ATOM 850 C CA . THR A 1 103 ? -1.618 8.700 12.747 1.00 96.19 103 THR A CA 1
ATOM 851 C C . THR A 1 103 ? -2.620 9.454 11.867 1.00 96.19 103 THR A C 1
ATOM 853 O O . THR A 1 103 ? -3.347 10.315 12.365 1.00 96.19 103 THR A O 1
ATOM 856 N N . ASP A 1 104 ? -2.724 9.098 10.583 1.00 94.81 104 ASP A N 1
ATOM 857 C CA . ASP A 1 104 ? -3.722 9.684 9.681 1.00 94.81 104 ASP A CA 1
ATOM 858 C C . ASP A 1 104 ? -5.157 9.376 10.147 1.00 94.81 104 ASP A C 1
ATOM 860 O O . ASP A 1 104 ? -6.034 10.240 10.058 1.00 94.81 104 ASP A O 1
ATOM 864 N N . PHE A 1 105 ? -5.400 8.180 10.696 1.00 91.81 105 PHE A N 1
ATOM 865 C CA . PHE A 1 105 ? -6.707 7.776 11.229 1.00 91.81 105 PHE A CA 1
ATOM 866 C C . PHE A 1 105 ? -7.110 8.639 12.426 1.00 91.81 105 PHE A C 1
ATOM 868 O O . PHE A 1 105 ? -8.199 9.217 12.430 1.00 91.81 105 PHE A O 1
ATOM 875 N N . HIS A 1 106 ? -6.217 8.790 13.407 1.00 94.56 106 HIS A N 1
ATOM 876 C CA . HIS A 1 106 ? -6.452 9.613 14.595 1.00 94.56 106 HIS A CA 1
ATOM 877 C C . HIS A 1 106 ? 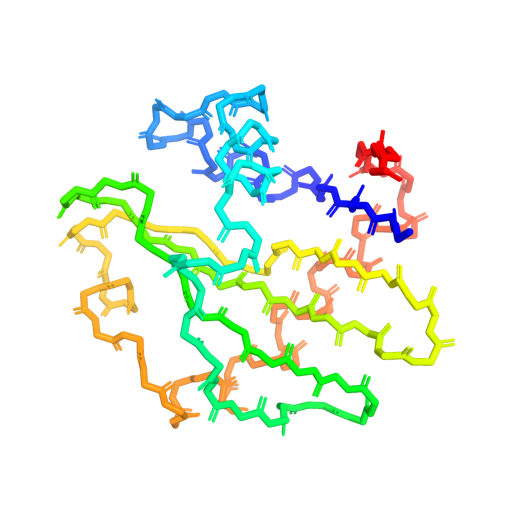-6.673 11.087 14.234 1.00 94.56 106 HIS A C 1
ATOM 879 O O . HIS A 1 106 ? -7.513 11.757 14.833 1.00 94.56 106 HIS A O 1
ATOM 885 N N . GLN A 1 107 ? -5.979 11.583 13.207 1.00 95.06 107 GLN A N 1
ATOM 886 C CA . GLN A 1 107 ? -6.151 12.947 12.700 1.00 95.06 107 GLN A CA 1
ATOM 887 C C . GLN A 1 107 ? -7.368 13.115 11.776 1.00 95.06 107 GLN A C 1
ATOM 889 O O . GLN A 1 107 ? -7.591 14.215 11.271 1.00 95.06 107 GLN A O 1
ATOM 894 N N . ARG A 1 108 ? -8.151 12.054 11.527 1.00 92.31 108 ARG A N 1
ATOM 895 C CA . ARG A 1 108 ? -9.270 12.029 10.564 1.00 92.31 108 ARG A CA 1
ATOM 896 C C . ARG A 1 108 ? -8.862 12.447 9.143 1.00 92.31 108 ARG A C 1
ATOM 898 O O . ARG A 1 108 ? -9.683 12.926 8.365 1.00 92.31 108 ARG A O 1
ATOM 905 N N . LYS A 1 109 ? -7.595 12.242 8.778 1.00 95.00 109 LYS A N 1
ATOM 906 C CA . LYS A 1 109 ? -7.025 12.550 7.459 1.00 95.00 109 LYS A CA 1
ATOM 907 C C . LYS A 1 109 ? -7.091 11.323 6.559 1.00 95.00 109 LYS A C 1
ATOM 909 O O . LYS A 1 109 ? -6.075 10.797 6.106 1.00 95.00 109 LYS A O 1
ATOM 914 N N . ILE A 1 110 ? -8.313 10.857 6.329 1.00 94.00 110 ILE A N 1
ATOM 915 C CA . ILE A 1 110 ? -8.590 9.651 5.554 1.00 94.00 110 ILE A CA 1
ATOM 916 C C . ILE A 1 110 ? -9.700 9.877 4.545 1.00 94.00 110 ILE A C 1
ATOM 918 O O . ILE A 1 110 ? -10.627 10.651 4.771 1.00 94.00 110 ILE A O 1
ATOM 922 N N . LYS A 1 111 ? -9.636 9.120 3.454 1.00 93.56 111 LYS A N 1
ATOM 923 C CA . LYS A 1 111 ? -10.736 8.966 2.509 1.00 93.56 111 LYS A CA 1
ATOM 924 C C . LYS A 1 111 ? -11.254 7.540 2.590 1.00 93.56 111 LYS A C 1
ATOM 926 O O . LYS A 1 111 ? -10.473 6.593 2.562 1.00 93.56 111 LYS A O 1
ATOM 931 N N . ILE A 1 112 ? -12.570 7.390 2.697 1.00 91.94 112 ILE A N 1
ATOM 932 C CA . ILE A 1 112 ? -13.229 6.087 2.816 1.00 91.94 112 ILE A CA 1
ATOM 933 C C . ILE A 1 112 ? -14.032 5.820 1.543 1.00 91.94 112 ILE A C 1
ATOM 935 O O . ILE A 1 112 ? -14.691 6.716 0.998 1.00 91.94 112 ILE A O 1
ATOM 939 N N . ARG A 1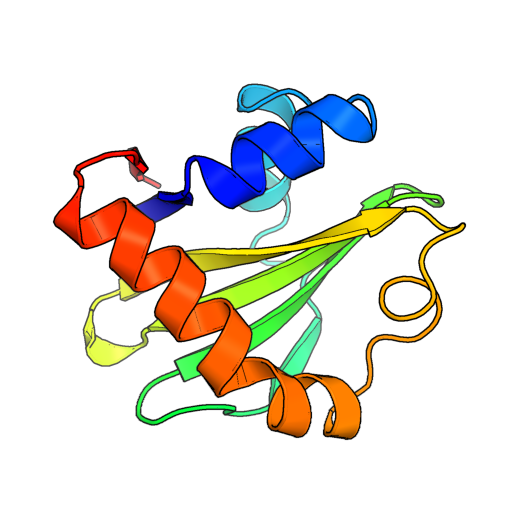 113 ? -13.968 4.579 1.062 1.00 89.38 113 ARG A N 1
ATOM 940 C CA . ARG A 1 113 ? -14.812 4.053 -0.010 1.00 89.38 113 ARG A CA 1
ATOM 941 C C . ARG A 1 113 ? -15.378 2.697 0.390 1.00 89.38 113 ARG A C 1
ATOM 943 O O . ARG A 1 113 ? -14.741 1.915 1.100 1.00 89.38 113 ARG A O 1
ATOM 950 N N . HIS A 1 114 ? -16.591 2.442 -0.072 1.00 86.12 114 HIS A N 1
ATOM 951 C CA . HIS A 1 114 ? -17.290 1.183 0.129 1.00 86.12 114 HIS A CA 1
ATOM 952 C C . HIS A 1 114 ? -17.203 0.372 -1.163 1.00 86.12 114 HIS A C 1
ATOM 954 O O . HIS A 1 114 ? -17.354 0.939 -2.245 1.00 86.12 114 HIS A O 1
ATOM 960 N N . PHE A 1 115 ? -16.919 -0.923 -1.024 1.00 73.94 115 PHE A N 1
ATOM 961 C CA . PHE A 1 115 ? -17.015 -1.896 -2.110 1.00 73.94 115 PHE A CA 1
ATOM 962 C C . PHE A 1 115 ? -18.350 -2.619 -2.067 1.00 73.94 115 PHE A C 1
ATOM 964 O O . PHE A 1 115 ? -18.799 -2.909 -0.930 1.00 73.94 115 PHE A O 1
#

Secondary structure (DSSP, 8-state):
-EEEEEHHHHHHHHHTT--HHHHHHHHHHHTTTSEEEEE--STTEEEEEEESSSSEEEEEEEEGGGTEEEEEEEEETTSHHHHT--HHHHHHHHHHHHHHHHHHHHTT-EEEEE-

pLDDT: mean 92.65, std 5.01, range [69.75, 97.19]

Sequence (115 aa):
MRLIIPQSIEKKANEIGLSFDDLYNFIKDNRERNFEKLCAPLPNTIAYKGYIDKAKRLVLFFVTNQGVLYPVYIGDKHDKIAKNITVEIIRKEAEHWHKKVETDFHQRKIKIRHF